Protein AF-A0AAD7KJ98-F1 (afdb_monomer)

Solvent-accessible surface area (backbone atoms only — not comparable to full-atom values): 6589 Å² total; per-residue (Å²): 138,85,91,82,78,89,83,85,76,83,77,84,74,88,71,90,66,75,72,78,68,73,70,73,46,71,63,59,50,48,51,52,52,52,40,59,74,72,46,70,49,71,85,43,55,81,83,46,42,60,56,52,51,54,51,45,53,49,47,40,62,71,76,40,48,64,47,53,50,46,39,69,74,65,72,46,92,42,74,68,47,49,51,56,50,53,53,50,50,53,56,44,50,53,51,51,60,54,51,59,65,56,78,77,109

Mean predicted aligned error: 11.94 Å

pLDDT: mean 73.17, std 17.84, range [34.28, 89.88]

Foldseek 3Di:
DDDDDDDDDPDDDPPVPPPDPPPCPPLLVCLVCVCVVVCVCVPDDPVCSVVLSVVLVVQCVPPPVVLVVCCVVVVDCDVVNVVVSVVSSVVSVVVSVVVVVVVVD

Sequence (105 aa):
YSKSIGKRSTIGASCSNQSQAAPLTVEEQIITIYTGTNGYLDSLEIGQVRKFLVELRTYLKTNKPQFQEIISSTKTFTGEAEALLKEAIQEQMERFLLQEHVEKN

Secondary structure (DSSP, 8-state):
----------------------PPPHHHHHHHHHHHHTTTTTTS-HHHHHHHHHHHHHHHHHH-HHHHHHHHHH-S--HHHHHHHHHHHHHHHHHHHHHHHHTT-

Organism: Quillaja saponaria (NCBI:txid32244)

InterPro domains:
  IPR000793 ATP synthase, alpha subunit, C-terminal [PF00306] (17-91)
  IPR005294 ATP synthase, F1 complex, alpha subunit [PTHR48082] (16-96)
  IPR038376 ATP synthase, alpha subunit, C-terminal domain superfamily [G3DSA:1.20.150.20] (3-97)

Structure (mmCIF, N/CA/C/O backbone):
data_AF-A0AAD7KJ98-F1
#
_entry.id   AF-A0AAD7KJ98-F1
#
loop_
_atom_site.group_PDB
_atom_site.id
_atom_site.type_symbol
_atom_site.label_atom_id
_atom_site.label_alt_id
_atom_site.label_comp_id
_atom_site.label_asym_id
_atom_site.label_entity_id
_atom_site.label_seq_id
_atom_site.pdbx_PDB_ins_code
_atom_site.Cartn_x
_atom_site.Cartn_y
_atom_site.Cartn_z
_atom_site.occupancy
_atom_site.B_iso_or_equiv
_atom_site.auth_seq_id
_atom_site.auth_comp_id
_atom_site.auth_asym_id
_atom_site.auth_atom_id
_atom_site.pdbx_PDB_model_num
ATOM 1 N N . TYR A 1 1 ? 36.285 -34.326 49.450 1.00 37.66 1 TYR A N 1
ATOM 2 C CA . TYR A 1 1 ? 36.133 -34.241 47.984 1.00 37.66 1 TYR A CA 1
ATOM 3 C C . TYR A 1 1 ? 34.835 -33.498 47.676 1.00 37.66 1 TYR A C 1
ATOM 5 O O . TYR A 1 1 ? 33.762 -34.084 47.758 1.00 37.66 1 TYR A O 1
ATOM 13 N N . SER A 1 2 ? 34.930 -32.183 47.445 1.00 35.06 2 SER A N 1
ATOM 14 C CA . SER A 1 2 ? 33.801 -31.290 47.131 1.00 35.06 2 SER A CA 1
ATOM 15 C C . SER A 1 2 ? 33.304 -31.501 45.704 1.00 35.06 2 SER A C 1
ATOM 17 O O . SER A 1 2 ? 34.106 -31.553 44.775 1.00 35.06 2 SER A O 1
ATOM 19 N N . LYS A 1 3 ? 31.981 -31.568 45.528 1.00 45.47 3 LYS A N 1
ATOM 20 C CA . LYS A 1 3 ? 31.313 -31.521 44.223 1.00 45.47 3 LYS A CA 1
ATOM 21 C C . LYS A 1 3 ? 31.126 -30.061 43.795 1.00 45.47 3 LYS A C 1
ATOM 23 O O . LYS A 1 3 ? 30.428 -29.303 44.455 1.00 45.47 3 LYS A O 1
ATOM 28 N N . SER A 1 4 ? 31.749 -29.707 42.682 1.00 44.22 4 SER A N 1
ATOM 29 C CA . SER A 1 4 ? 31.559 -28.513 41.848 1.00 44.22 4 SER A CA 1
ATOM 30 C C . SER A 1 4 ? 31.981 -29.011 40.454 1.00 44.22 4 SER A C 1
ATOM 32 O O . SER A 1 4 ? 32.932 -29.783 40.379 1.00 44.22 4 SER A O 1
ATOM 34 N N . ILE A 1 5 ? 31.366 -28.766 39.299 1.00 47.97 5 ILE A N 1
ATOM 35 C CA . ILE A 1 5 ? 30.737 -27.591 38.680 1.00 47.97 5 ILE A CA 1
ATOM 36 C C . ILE A 1 5 ? 30.091 -28.185 37.398 1.00 47.97 5 ILE A C 1
ATOM 38 O O . ILE A 1 5 ? 30.687 -29.063 36.785 1.00 47.97 5 ILE A O 1
ATOM 42 N N . GLY A 1 6 ? 28.853 -27.880 37.005 1.00 46.41 6 GLY A N 1
ATOM 43 C CA . GLY A 1 6 ? 28.558 -26.743 36.127 1.00 46.41 6 GLY A CA 1
ATOM 44 C C . GLY A 1 6 ? 28.506 -27.145 34.637 1.00 46.41 6 GLY A C 1
ATOM 45 O O . GLY A 1 6 ? 29.304 -27.957 34.190 1.00 46.41 6 GLY A O 1
ATOM 46 N N . LYS A 1 7 ? 27.612 -26.497 33.870 1.00 50.00 7 LYS A N 1
ATOM 47 C CA . LYS A 1 7 ? 27.411 -26.561 32.396 1.00 50.00 7 LYS A CA 1
ATOM 48 C C . LYS A 1 7 ? 26.302 -27.495 31.889 1.00 50.00 7 LYS A C 1
ATOM 50 O O .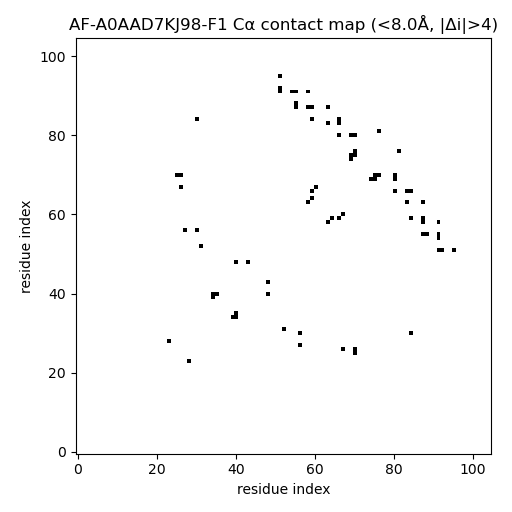 LYS A 1 7 ? 26.495 -28.343 31.024 1.00 50.00 7 LYS A O 1
ATOM 55 N N . ARG A 1 8 ? 25.079 -27.239 32.362 1.00 45.38 8 ARG A N 1
ATOM 56 C CA . ARG A 1 8 ? 23.858 -27.596 31.630 1.00 45.38 8 ARG A CA 1
ATOM 57 C C . ARG A 1 8 ? 23.775 -26.699 30.389 1.00 45.38 8 ARG A C 1
ATOM 59 O O . ARG A 1 8 ? 23.433 -25.533 30.497 1.00 45.38 8 ARG A O 1
ATOM 66 N N . SER A 1 9 ? 24.175 -27.260 29.252 1.00 43.03 9 SER A N 1
ATOM 67 C CA . SER A 1 9 ? 23.590 -27.027 27.928 1.00 43.03 9 SER A CA 1
ATOM 68 C C . SER A 1 9 ? 23.167 -25.579 27.616 1.00 43.03 9 SER A C 1
ATOM 70 O O . SER A 1 9 ? 21.988 -25.242 27.600 1.00 43.03 9 SER A O 1
ATOM 72 N N . THR A 1 10 ? 24.139 -24.721 27.305 1.00 46.31 10 THR A N 1
ATOM 73 C CA . THR A 1 10 ? 23.926 -23.565 26.422 1.00 46.31 10 THR A CA 1
ATOM 74 C C . THR A 1 10 ? 23.896 -24.067 24.978 1.00 46.31 10 THR A C 1
ATOM 76 O O . THR A 1 10 ? 24.863 -23.931 24.235 1.00 46.31 10 THR A O 1
ATOM 79 N N . ILE A 1 11 ? 22.789 -24.706 24.607 1.00 50.19 11 ILE A N 1
ATOM 80 C CA . ILE A 1 11 ? 22.271 -24.679 23.235 1.00 50.19 11 ILE A CA 1
ATOM 81 C C . ILE A 1 11 ? 21.905 -23.207 22.983 1.00 50.19 11 ILE A C 1
ATOM 83 O O . ILE A 1 11 ? 21.057 -22.645 23.659 1.00 50.19 11 ILE A O 1
ATOM 87 N N . GLY A 1 12 ? 22.666 -22.452 22.199 1.00 45.53 12 GLY A N 1
ATOM 88 C CA . GLY A 1 12 ? 22.816 -22.719 20.778 1.00 45.53 12 GLY A CA 1
ATOM 89 C C . GLY A 1 12 ? 21.643 -22.077 20.043 1.00 45.53 12 GLY A C 1
ATOM 90 O O . GLY A 1 12 ? 20.841 -22.777 19.445 1.00 45.53 12 GLY A O 1
ATOM 91 N N . ALA A 1 13 ? 21.514 -20.755 20.135 1.00 47.19 13 ALA A N 1
ATOM 92 C CA . ALA A 1 13 ? 20.686 -19.977 19.222 1.00 47.19 13 ALA A CA 1
ATOM 93 C C . ALA A 1 13 ? 21.310 -18.592 19.077 1.00 47.19 13 ALA A C 1
ATOM 95 O O . ALA A 1 13 ? 20.937 -17.610 19.714 1.00 47.19 13 ALA A O 1
ATOM 96 N N . SER A 1 14 ? 22.326 -18.573 18.229 1.00 37.09 14 SER A N 1
ATOM 97 C CA . SER A 1 14 ? 23.076 -17.453 17.677 1.00 37.09 14 SER A CA 1
ATOM 98 C C . SER A 1 14 ? 22.195 -16.523 16.825 1.00 37.09 14 SER A C 1
ATOM 100 O O . SER A 1 14 ? 22.591 -16.110 15.742 1.00 37.09 14 SER A O 1
ATOM 102 N N . CYS A 1 15 ? 20.992 -16.188 17.293 1.00 34.28 15 CYS A N 1
ATOM 103 C CA . CYS A 1 15 ? 20.039 -15.324 16.598 1.00 34.28 15 CYS A CA 1
ATOM 104 C C . CYS A 1 15 ? 20.003 -13.907 17.193 1.00 34.28 15 CYS A C 1
ATOM 106 O O . CYS A 1 15 ? 19.014 -13.207 17.055 1.00 34.28 15 CYS A O 1
ATOM 108 N N . SER A 1 16 ? 21.101 -13.448 17.799 1.00 38.28 16 SER A N 1
ATOM 109 C CA . SER A 1 16 ? 21.391 -12.008 17.959 1.00 38.28 16 SER A CA 1
ATOM 110 C C . SER A 1 16 ? 22.284 -11.501 16.825 1.00 38.28 16 SER A C 1
ATOM 112 O O . SER A 1 16 ? 23.120 -10.624 17.005 1.00 38.28 16 SER A O 1
ATOM 114 N N . ASN A 1 17 ? 22.118 -12.092 15.641 1.00 38.12 17 ASN A N 1
ATOM 115 C CA . ASN A 1 17 ? 22.570 -11.533 14.375 1.00 38.12 17 ASN A CA 1
ATOM 116 C C . ASN A 1 17 ? 21.365 -11.279 13.458 1.00 38.12 17 ASN A C 1
ATOM 118 O O . ASN A 1 17 ? 21.442 -11.445 12.245 1.00 38.12 17 ASN A O 1
ATOM 122 N N . GLN A 1 18 ? 20.239 -10.834 14.030 1.00 38.25 18 GLN A N 1
ATOM 123 C CA . GLN A 1 18 ? 19.307 -10.007 13.265 1.00 38.25 18 GLN A CA 1
ATOM 124 C C . GLN A 1 18 ? 19.968 -8.641 13.039 1.00 38.25 18 GLN A C 1
ATOM 126 O O . GLN A 1 18 ? 19.583 -7.619 13.597 1.00 38.25 18 GLN A O 1
ATOM 131 N N . SER A 1 19 ? 21.036 -8.654 12.247 1.00 42.19 19 SER A N 1
ATOM 132 C CA . SER A 1 19 ? 21.582 -7.484 11.591 1.00 42.19 19 SER A CA 1
ATOM 133 C C . SER A 1 19 ? 20.463 -6.904 10.734 1.00 42.19 19 SER A C 1
ATOM 135 O O . SER A 1 19 ? 20.149 -7.450 9.686 1.00 42.19 19 SER A O 1
ATOM 137 N N . GLN A 1 20 ? 19.817 -5.848 11.225 1.00 42.22 20 GLN A N 1
ATOM 138 C CA . GLN A 1 20 ? 19.126 -4.838 10.420 1.00 42.22 20 GLN A CA 1
ATOM 139 C C . GLN A 1 20 ? 18.201 -5.356 9.301 1.00 42.22 20 GLN A C 1
ATOM 141 O O . GLN A 1 20 ? 18.084 -4.727 8.252 1.00 42.22 20 GLN A O 1
ATOM 146 N N . ALA A 1 21 ? 17.462 -6.444 9.515 1.00 42.03 21 ALA A N 1
ATOM 147 C CA . ALA A 1 21 ? 16.184 -6.552 8.835 1.00 42.03 21 ALA A CA 1
ATOM 148 C C . ALA A 1 21 ? 15.323 -5.499 9.522 1.00 42.03 21 ALA A C 1
ATOM 150 O O . ALA A 1 21 ? 14.767 -5.786 10.575 1.00 42.03 21 ALA A O 1
ATOM 151 N N . ALA A 1 22 ? 15.296 -4.262 9.012 1.00 48.06 22 ALA A N 1
ATOM 152 C CA . ALA A 1 22 ? 14.191 -3.371 9.323 1.00 48.06 22 ALA A CA 1
ATOM 153 C C . ALA A 1 22 ? 12.951 -4.213 9.011 1.00 48.06 22 ALA A C 1
ATOM 155 O O . ALA A 1 22 ? 12.767 -4.567 7.840 1.00 48.06 22 ALA A O 1
ATOM 156 N N . PRO A 1 23 ? 12.225 -4.706 10.031 1.00 54.28 23 PRO A N 1
ATOM 157 C CA . PRO A 1 23 ? 11.154 -5.638 9.776 1.00 54.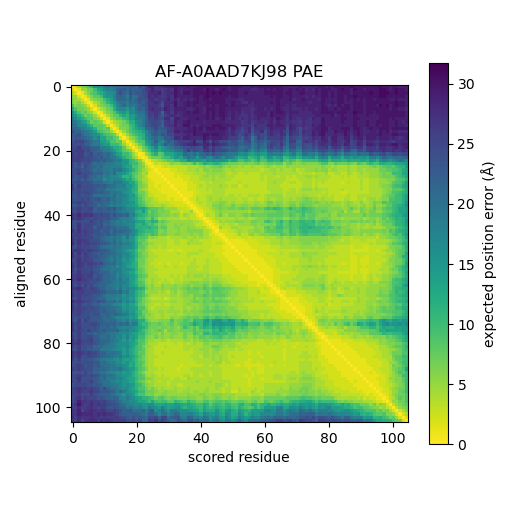28 23 PRO A CA 1
ATOM 158 C C . PRO A 1 23 ? 10.205 -4.873 8.875 1.00 54.28 23 PRO A C 1
ATOM 160 O O . PRO A 1 23 ? 9.778 -3.776 9.240 1.00 54.28 23 PRO A O 1
ATOM 163 N N . LEU A 1 24 ? 9.970 -5.398 7.668 1.00 58.62 24 LEU A N 1
ATOM 164 C CA . LEU A 1 24 ? 8.940 -4.854 6.800 1.00 58.62 24 LEU A CA 1
ATOM 165 C C . LEU A 1 24 ? 7.711 -4.705 7.678 1.00 58.62 24 LEU A C 1
ATOM 167 O O . LEU A 1 24 ? 7.266 -5.699 8.265 1.00 58.62 24 LEU A O 1
ATOM 171 N N . THR A 1 25 ? 7.256 -3.467 7.848 1.00 73.69 25 THR A N 1
ATOM 172 C CA . THR A 1 25 ? 6.147 -3.206 8.749 1.00 73.69 25 THR A CA 1
ATOM 173 C C . THR A 1 25 ? 4.937 -3.985 8.252 1.00 73.69 25 THR A C 1
ATOM 175 O O . THR A 1 25 ? 4.838 -4.335 7.071 1.00 73.69 25 THR A O 1
ATOM 178 N N . VAL A 1 26 ? 4.028 -4.321 9.166 1.00 76.69 26 VAL A N 1
ATOM 179 C CA . VAL A 1 26 ? 2.848 -5.123 8.822 1.00 76.69 26 VAL A CA 1
ATOM 180 C C . VAL A 1 26 ? 2.080 -4.455 7.677 1.00 76.69 26 VAL A C 1
ATOM 182 O O . VAL A 1 26 ? 1.646 -5.144 6.757 1.00 76.69 26 VAL A O 1
ATOM 185 N N . GLU A 1 27 ? 2.029 -3.118 7.651 1.00 79.38 27 GLU A N 1
ATOM 186 C CA . GLU A 1 27 ? 1.461 -2.379 6.527 1.00 79.38 27 GLU A CA 1
ATOM 187 C C . GLU A 1 27 ? 2.167 -2.653 5.184 1.00 79.38 27 GLU A C 1
ATOM 189 O O . GLU A 1 27 ? 1.498 -2.903 4.187 1.00 79.38 27 GLU A O 1
ATOM 194 N N . GLU A 1 28 ? 3.503 -2.688 5.135 1.00 81.88 28 GLU A N 1
ATOM 195 C CA . GLU A 1 28 ? 4.283 -2.915 3.912 1.00 81.88 28 GLU A CA 1
ATOM 196 C C . GLU A 1 28 ? 4.097 -4.332 3.368 1.00 81.88 28 GLU A C 1
ATOM 198 O O . GLU A 1 28 ? 4.083 -4.535 2.150 1.00 81.88 28 GLU A O 1
ATOM 203 N N . GLN A 1 29 ? 3.923 -5.307 4.262 1.00 82.56 29 GLN A N 1
ATOM 204 C CA . GLN A 1 29 ? 3.591 -6.677 3.884 1.00 82.56 29 GLN A CA 1
ATOM 205 C C . GLN A 1 29 ? 2.176 -6.765 3.309 1.00 82.56 29 GLN A C 1
ATOM 207 O O . GLN A 1 29 ? 1.993 -7.354 2.244 1.00 82.56 29 GLN A O 1
ATOM 212 N N . ILE A 1 30 ? 1.195 -6.133 3.963 1.00 83.75 30 ILE A N 1
ATOM 213 C CA . ILE A 1 30 ? -0.193 -6.076 3.486 1.00 83.75 30 ILE A CA 1
ATOM 214 C C . ILE A 1 30 ? -0.254 -5.434 2.100 1.00 83.75 30 ILE A C 1
ATOM 216 O O . ILE A 1 30 ? -0.890 -5.991 1.212 1.00 83.75 30 ILE A O 1
ATOM 220 N N . ILE A 1 31 ? 0.451 -4.320 1.882 1.00 84.88 31 ILE A N 1
ATOM 221 C CA . ILE A 1 31 ? 0.509 -3.641 0.580 1.00 84.88 31 ILE A CA 1
ATOM 222 C C . ILE A 1 31 ? 0.996 -4.605 -0.505 1.00 84.88 31 ILE A C 1
ATOM 224 O O . ILE A 1 31 ? 0.368 -4.720 -1.556 1.00 84.88 31 ILE A O 1
ATOM 228 N N . THR A 1 32 ? 2.091 -5.330 -0.260 1.00 83.38 32 THR A N 1
ATOM 229 C CA . THR A 1 32 ? 2.648 -6.282 -1.233 1.00 83.38 32 THR A CA 1
ATOM 230 C C . THR A 1 32 ? 1.711 -7.459 -1.499 1.00 83.38 32 THR A C 1
ATOM 232 O O . THR A 1 32 ? 1.526 -7.836 -2.654 1.00 83.38 32 THR A O 1
ATOM 235 N N . ILE A 1 33 ? 1.082 -8.016 -0.463 1.00 85.31 33 ILE A N 1
ATOM 236 C CA . ILE A 1 33 ? 0.127 -9.119 -0.623 1.00 85.31 33 ILE A CA 1
ATOM 237 C C . ILE A 1 33 ? -1.109 -8.636 -1.385 1.00 85.31 33 ILE A C 1
ATOM 239 O O . ILE A 1 33 ? -1.527 -9.283 -2.339 1.00 85.31 33 ILE A O 1
ATOM 243 N N . TYR A 1 34 ? -1.671 -7.486 -1.016 1.00 86.75 34 TYR A N 1
ATOM 244 C CA . TYR A 1 34 ? -2.877 -6.937 -1.631 1.00 86.75 34 TYR A CA 1
ATOM 245 C C . TYR A 1 34 ? -2.656 -6.555 -3.099 1.00 86.75 34 TYR A C 1
ATOM 247 O O . TYR A 1 34 ? -3.462 -6.917 -3.955 1.00 86.75 34 TYR A O 1
ATOM 255 N N . THR A 1 35 ? -1.548 -5.877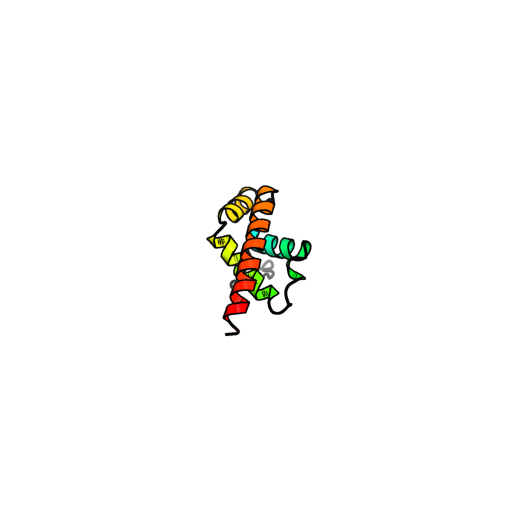 -3.412 1.00 85.06 35 THR A N 1
ATOM 256 C CA . THR A 1 35 ? -1.198 -5.507 -4.796 1.00 85.06 35 THR A CA 1
ATOM 257 C C . THR A 1 35 ? -0.936 -6.727 -5.674 1.00 85.06 35 THR A C 1
ATOM 259 O O . THR A 1 35 ? -1.390 -6.755 -6.817 1.00 85.06 35 THR A O 1
ATOM 262 N N . GLY A 1 36 ? -0.275 -7.756 -5.133 1.00 82.81 36 GLY A N 1
ATOM 263 C CA . GLY A 1 36 ? -0.058 -9.024 -5.829 1.00 82.81 36 GLY A CA 1
ATOM 264 C C . GLY A 1 36 ? -1.339 -9.839 -6.020 1.00 82.81 36 GLY A C 1
ATOM 265 O O . GLY A 1 36 ? -1.570 -10.367 -7.101 1.00 82.81 36 GLY A O 1
ATOM 266 N N . THR A 1 37 ? -2.203 -9.903 -5.005 1.00 83.88 37 THR A N 1
ATOM 267 C CA . THR A 1 37 ? -3.437 -10.713 -5.045 1.00 83.88 37 THR A CA 1
ATOM 268 C C . THR A 1 37 ? -4.487 -10.115 -5.982 1.00 83.88 37 THR A C 1
ATOM 270 O O . THR A 1 37 ? -5.194 -10.854 -6.656 1.00 83.88 37 THR A O 1
ATOM 273 N N . ASN A 1 38 ? -4.579 -8.784 -6.061 1.00 82.94 38 ASN A N 1
ATOM 274 C CA . ASN A 1 38 ? -5.518 -8.099 -6.954 1.00 82.94 38 ASN A CA 1
ATOM 275 C C . ASN A 1 38 ? -5.004 -7.944 -8.397 1.00 82.94 38 ASN A C 1
ATOM 277 O O . ASN A 1 38 ? -5.716 -7.397 -9.234 1.00 82.94 38 ASN A O 1
ATOM 281 N N . GLY A 1 39 ? -3.773 -8.370 -8.698 1.00 79.88 39 GLY A N 1
ATOM 282 C CA . GLY A 1 39 ? -3.223 -8.292 -10.053 1.00 79.88 39 GLY A CA 1
ATOM 283 C C . GLY A 1 39 ? -2.884 -6.878 -10.539 1.00 79.88 39 GLY A C 1
ATOM 284 O O . GLY A 1 39 ? -2.612 -6.701 -11.719 1.00 79.88 39 GLY A O 1
ATOM 285 N N . TYR A 1 40 ? -2.829 -5.866 -9.662 1.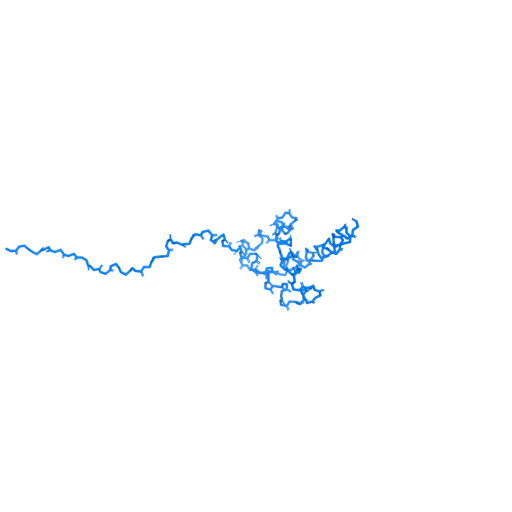00 77.88 40 TYR A N 1
ATOM 286 C CA . TYR A 1 40 ? -2.410 -4.506 -10.054 1.00 77.88 40 TYR A CA 1
ATOM 287 C C . TYR A 1 40 ? -0.976 -4.467 -10.606 1.00 77.88 40 TYR A C 1
ATOM 289 O O . TYR A 1 40 ? -0.619 -3.569 -11.361 1.00 77.88 40 TYR A O 1
ATOM 297 N N . LEU A 1 41 ? -0.157 -5.447 -10.220 1.00 77.44 41 LEU A N 1
ATOM 298 C CA . LEU A 1 41 ? 1.225 -5.594 -10.668 1.00 77.44 41 LEU A CA 1
ATOM 299 C C . LEU A 1 41 ? 1.347 -6.295 -12.031 1.00 77.44 41 LEU A C 1
ATOM 301 O O . LEU A 1 41 ? 2.434 -6.278 -12.592 1.00 77.44 41 LEU A O 1
ATOM 305 N N . ASP A 1 42 ? 0.273 -6.897 -12.553 1.00 78.69 42 ASP A N 1
ATOM 306 C CA . ASP A 1 42 ? 0.289 -7.624 -13.835 1.00 78.69 42 ASP A CA 1
ATOM 307 C C . ASP A 1 42 ? 0.403 -6.669 -15.035 1.00 78.69 42 ASP A C 1
ATOM 309 O O . ASP A 1 42 ? 1.038 -6.984 -16.037 1.00 78.69 42 ASP A O 1
ATOM 313 N N . SER A 1 43 ? -0.124 -5.448 -14.894 1.00 76.81 43 SER A N 1
ATOM 314 C CA . SER A 1 43 ? 0.017 -4.380 -15.893 1.00 76.81 43 SER A CA 1
ATOM 315 C C . SER A 1 43 ? 1.420 -3.759 -15.949 1.00 76.81 43 SER A C 1
ATOM 317 O O . SER A 1 43 ? 1.687 -2.966 -16.849 1.00 76.81 43 SER A O 1
ATOM 319 N N . LEU A 1 44 ? 2.301 -4.060 -14.988 1.00 77.94 44 LEU A N 1
ATOM 320 C CA . LEU A 1 44 ? 3.644 -3.483 -14.888 1.00 77.94 44 LEU A CA 1
ATOM 321 C C . LEU A 1 44 ? 4.708 -4.521 -15.257 1.00 77.94 44 LEU A C 1
ATOM 323 O O . LEU A 1 44 ? 4.625 -5.689 -14.883 1.00 77.94 44 LEU A O 1
ATOM 327 N N .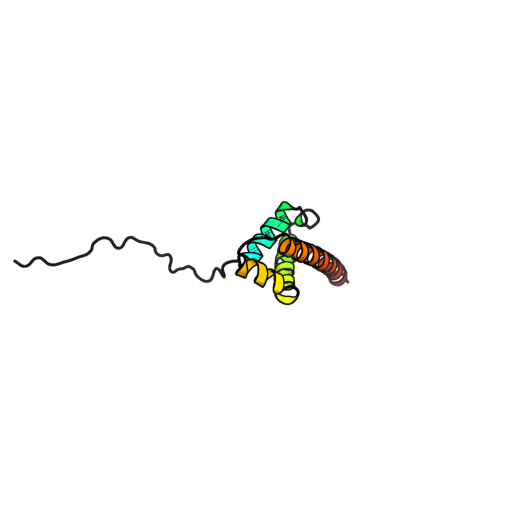 GLU A 1 45 ? 5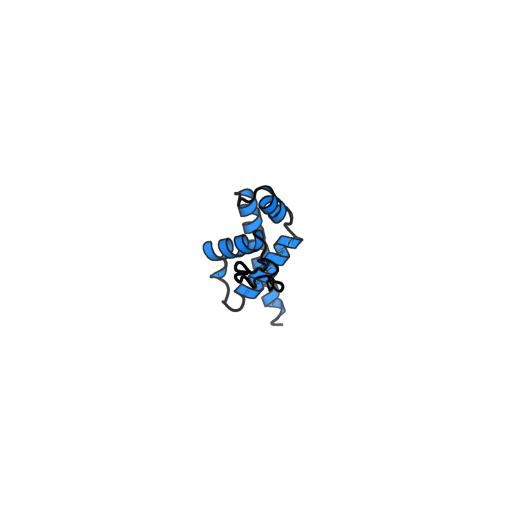.776 -4.090 -15.930 1.00 81.06 45 GLU A N 1
ATOM 328 C CA . GLU A 1 45 ? 6.909 -4.977 -16.199 1.00 81.06 45 GLU A CA 1
ATOM 329 C C . GLU A 1 45 ? 7.615 -5.392 -14.897 1.00 81.06 45 GLU A C 1
ATOM 331 O O . GLU A 1 45 ? 7.755 -4.604 -13.960 1.00 81.06 45 GLU A O 1
ATOM 336 N N . ILE A 1 46 ? 8.158 -6.614 -14.848 1.00 77.94 46 ILE A N 1
ATOM 337 C CA . ILE A 1 46 ? 8.833 -7.177 -13.659 1.00 77.94 46 ILE A CA 1
ATOM 338 C C . ILE A 1 46 ? 9.935 -6.242 -13.120 1.00 77.94 46 ILE A C 1
ATOM 340 O O . ILE A 1 46 ? 10.132 -6.131 -11.906 1.00 77.94 46 ILE A O 1
ATOM 344 N N . GLY A 1 47 ? 10.645 -5.542 -14.014 1.00 80.06 47 GLY A N 1
ATOM 345 C CA . GLY A 1 47 ? 11.671 -4.563 -13.645 1.00 80.06 47 GLY A CA 1
ATOM 346 C C . GLY A 1 47 ? 11.116 -3.311 -12.955 1.00 80.06 47 GLY A C 1
ATOM 347 O O . GLY A 1 47 ? 11.802 -2.704 -12.132 1.00 80.06 47 GLY A O 1
ATOM 348 N N . GLN A 1 48 ? 9.866 -2.956 -13.241 1.00 83.69 48 GLN A N 1
ATOM 349 C CA . GLN A 1 48 ? 9.176 -1.795 -12.690 1.00 83.69 48 GLN A CA 1
ATOM 350 C C . GLN A 1 48 ? 8.387 -2.109 -11.425 1.00 83.69 48 GLN A C 1
ATOM 352 O O . GLN A 1 48 ? 8.329 -1.262 -10.538 1.00 83.69 48 GLN A O 1
ATOM 357 N N . VAL A 1 49 ? 7.878 -3.336 -11.274 1.00 85.12 49 VAL A N 1
ATOM 358 C CA . VAL A 1 49 ? 7.140 -3.780 -10.077 1.00 85.12 49 VAL A CA 1
ATOM 359 C C . VAL A 1 49 ? 7.899 -3.458 -8.788 1.00 85.12 49 VAL A C 1
ATOM 361 O O . VAL A 1 49 ? 7.324 -2.940 -7.832 1.00 85.12 49 VAL A O 1
ATOM 364 N N . ARG A 1 50 ? 9.215 -3.712 -8.750 1.00 83.56 50 ARG A N 1
ATOM 365 C CA . ARG A 1 50 ? 10.033 -3.397 -7.566 1.00 83.56 50 ARG A CA 1
ATOM 366 C C . ARG A 1 50 ? 10.097 -1.898 -7.281 1.00 83.56 50 ARG A C 1
ATOM 368 O O . ARG A 1 50 ? 9.972 -1.518 -6.121 1.00 83.56 50 ARG A O 1
ATOM 375 N N . LYS A 1 51 ? 10.290 -1.066 -8.311 1.00 86.50 51 LYS A N 1
ATOM 376 C CA . LYS A 1 51 ? 10.332 0.399 -8.167 1.00 86.50 51 LYS A CA 1
ATOM 377 C C . LYS A 1 51 ? 8.980 0.923 -7.684 1.00 86.50 51 LYS A C 1
ATOM 379 O O . LYS A 1 51 ? 8.926 1.584 -6.652 1.00 86.50 51 LYS A O 1
ATOM 384 N N . PHE A 1 52 ? 7.903 0.505 -8.345 1.00 87.38 52 PHE A N 1
ATOM 385 C CA . PHE A 1 52 ? 6.537 0.866 -7.989 1.00 87.38 52 PHE A CA 1
ATOM 386 C C . PHE A 1 52 ? 6.203 0.516 -6.536 1.00 87.38 52 PHE A C 1
ATOM 388 O O . PHE A 1 52 ? 5.681 1.354 -5.812 1.00 87.38 52 PHE A O 1
ATOM 395 N N . LEU A 1 53 ? 6.550 -0.690 -6.067 1.00 84.88 53 LEU A N 1
ATOM 396 C CA . LEU A 1 53 ? 6.302 -1.086 -4.676 1.00 84.88 53 LEU A CA 1
ATOM 397 C C . LEU A 1 53 ? 7.053 -0.204 -3.670 1.00 84.88 53 LEU A C 1
ATOM 399 O O . LEU A 1 53 ? 6.486 0.152 -2.639 1.00 84.88 53 LEU A O 1
ATOM 403 N N . VAL A 1 54 ? 8.312 0.149 -3.946 1.00 86.56 54 VAL A N 1
ATOM 404 C CA . VAL A 1 54 ? 9.109 1.028 -3.074 1.00 86.56 54 VAL A CA 1
ATOM 405 C C . VAL A 1 54 ? 8.510 2.433 -3.021 1.00 86.56 54 VAL A C 1
ATOM 407 O O . VAL A 1 54 ? 8.362 3.005 -1.936 1.00 86.56 54 VAL A O 1
ATOM 410 N N . GLU A 1 55 ? 8.116 2.977 -4.170 1.00 88.00 55 GLU A N 1
ATOM 411 C CA . GLU A 1 55 ? 7.493 4.296 -4.227 1.00 88.00 55 GLU A CA 1
ATOM 412 C C . GLU A 1 55 ? 6.102 4.300 -3.594 1.00 88.00 55 GLU A C 1
ATOM 414 O O . GLU A 1 55 ? 5.818 5.180 -2.792 1.00 88.00 55 GLU A O 1
ATOM 419 N N . LEU A 1 56 ? 5.275 3.278 -3.831 1.00 88.25 56 LEU A N 1
ATOM 420 C CA . LEU A 1 56 ? 3.953 3.131 -3.215 1.00 88.25 56 LEU A CA 1
ATOM 421 C C . LEU A 1 56 ? 4.034 3.095 -1.686 1.00 88.25 56 LEU A C 1
ATOM 423 O O . LEU A 1 56 ? 3.249 3.747 -1.000 1.00 88.25 56 LEU A O 1
ATOM 427 N N . ARG A 1 57 ? 5.002 2.357 -1.134 1.00 85.88 57 ARG A N 1
ATOM 428 C CA . ARG A 1 57 ? 5.235 2.303 0.317 1.00 85.88 57 ARG A CA 1
ATOM 429 C C . ARG A 1 57 ? 5.634 3.666 0.876 1.00 85.88 57 ARG A C 1
ATOM 431 O O . ARG A 1 57 ? 5.174 4.046 1.951 1.00 85.88 57 ARG A O 1
ATOM 438 N N . THR A 1 58 ? 6.459 4.405 0.139 1.00 86.56 58 THR A N 1
ATOM 439 C CA . THR A 1 58 ? 6.868 5.768 0.504 1.00 86.56 58 THR A CA 1
ATOM 440 C C . THR A 1 58 ? 5.682 6.731 0.419 1.00 86.56 58 THR A C 1
ATOM 442 O O . THR A 1 58 ? 5.428 7.483 1.356 1.00 86.56 58 THR A O 1
ATOM 445 N N . TYR A 1 59 ? 4.895 6.640 -0.653 1.00 87.94 59 TYR A N 1
ATOM 446 C CA . TYR A 1 59 ? 3.692 7.432 -0.872 1.00 87.94 59 TYR A CA 1
ATOM 447 C C . TYR A 1 59 ? 2.669 7.227 0.242 1.00 87.94 59 TYR A C 1
ATOM 449 O O . TYR A 1 59 ? 2.165 8.208 0.779 1.00 87.94 59 TYR A O 1
ATOM 457 N N . LEU A 1 60 ? 2.405 5.980 0.638 1.00 85.12 60 LEU A N 1
ATOM 458 C CA . LEU A 1 60 ? 1.492 5.662 1.737 1.00 85.12 60 LEU A CA 1
ATOM 459 C C . LEU A 1 60 ? 1.993 6.202 3.078 1.00 85.12 60 LEU A C 1
ATOM 461 O O . LEU A 1 60 ? 1.211 6.812 3.803 1.00 85.12 60 LEU A O 1
ATOM 465 N N . LYS A 1 61 ? 3.293 6.056 3.373 1.00 83.31 61 LYS A N 1
ATOM 466 C CA . LYS A 1 61 ? 3.919 6.635 4.575 1.00 83.31 61 LYS A CA 1
ATOM 467 C C . LYS A 1 61 ? 3.756 8.155 4.651 1.00 83.31 61 LYS A C 1
ATOM 469 O O . LYS A 1 61 ? 3.562 8.688 5.737 1.00 83.31 61 LYS A O 1
ATOM 474 N N . THR A 1 62 ? 3.836 8.858 3.522 1.00 86.19 62 THR A N 1
ATOM 475 C CA . THR A 1 62 ? 3.778 10.329 3.493 1.00 86.19 62 THR A CA 1
ATOM 476 C C . THR A 1 62 ? 2.358 10.884 3.354 1.00 86.19 62 THR A C 1
ATOM 478 O O . THR A 1 62 ? 2.014 11.842 4.038 1.00 86.19 62 THR A O 1
ATOM 481 N N . ASN A 1 63 ? 1.530 10.311 2.479 1.00 84.81 63 ASN A N 1
ATOM 482 C CA . ASN A 1 63 ? 0.232 10.877 2.089 1.00 84.81 63 ASN A CA 1
ATOM 483 C C . ASN A 1 63 ? -0.945 10.261 2.845 1.00 84.81 63 ASN A C 1
ATOM 485 O O . ASN A 1 63 ? -1.986 10.899 2.985 1.00 84.81 63 ASN A O 1
ATOM 489 N N . LYS A 1 64 ? -0.807 9.021 3.324 1.00 83.31 64 LYS A N 1
ATOM 490 C CA . LYS A 1 64 ? -1.882 8.291 4.007 1.00 83.31 64 LYS A CA 1
ATOM 491 C C . LYS A 1 64 ? -1.375 7.680 5.328 1.00 83.31 64 LYS A C 1
ATOM 493 O O . LYS A 1 64 ? -1.548 6.478 5.537 1.00 83.31 64 LYS A O 1
ATOM 498 N N . PRO A 1 65 ? -0.805 8.475 6.262 1.00 84.06 65 PRO A N 1
ATOM 499 C CA . PRO A 1 65 ? -0.362 7.961 7.566 1.00 84.06 65 PRO A CA 1
ATOM 500 C C . PRO A 1 65 ? -1.515 7.320 8.355 1.00 84.06 65 PRO A C 1
ATOM 502 O O . PRO A 1 65 ? -1.309 6.357 9.088 1.00 84.06 65 PRO A O 1
ATOM 505 N N . GLN A 1 66 ? -2.748 7.772 8.109 1.00 85.75 66 GLN A N 1
ATOM 506 C CA . GLN A 1 66 ? -3.969 7.214 8.686 1.00 85.75 66 GLN A CA 1
ATOM 507 C C . GLN A 1 66 ? -4.141 5.714 8.381 1.00 85.75 66 GLN A C 1
ATOM 509 O O . GLN A 1 66 ? -4.639 4.974 9.223 1.00 85.75 66 GLN A O 1
ATOM 514 N N . PHE A 1 67 ? -3.680 5.229 7.220 1.00 85.81 67 PHE A N 1
ATOM 515 C CA . PHE A 1 67 ? -3.662 3.793 6.925 1.00 85.81 67 PHE A CA 1
ATOM 516 C C . PHE A 1 67 ? -2.769 3.039 7.917 1.00 85.81 67 PHE A C 1
ATOM 518 O O . PHE A 1 67 ? -3.187 2.032 8.486 1.00 85.81 67 PHE A O 1
ATOM 525 N N . GLN A 1 68 ? -1.559 3.547 8.172 1.00 82.81 68 GLN A N 1
ATOM 526 C CA . GLN A 1 68 ? -0.644 2.942 9.142 1.00 82.81 68 GLN A CA 1
ATOM 527 C C . GLN A 1 68 ? -1.219 2.993 10.557 1.00 82.81 68 GLN A C 1
ATOM 529 O O . GLN A 1 68 ? -1.094 2.019 11.293 1.00 82.81 68 GLN A O 1
ATOM 534 N N . GLU A 1 69 ? -1.888 4.085 10.933 1.00 85.62 69 GLU A N 1
ATOM 535 C CA . GLU A 1 69 ? -2.561 4.187 12.231 1.00 85.62 69 GLU A CA 1
ATOM 536 C C . GLU A 1 69 ? -3.675 3.147 12.378 1.00 85.62 69 GLU A C 1
ATOM 538 O O . GLU A 1 69 ? -3.706 2.427 13.377 1.00 85.62 69 GLU A O 1
ATOM 543 N N . ILE A 1 70 ? -4.534 2.985 11.363 1.00 86.00 70 ILE A N 1
ATOM 544 C CA . ILE A 1 70 ? -5.603 1.978 11.372 1.00 86.00 70 ILE A CA 1
ATOM 545 C C . ILE A 1 70 ? -5.005 0.580 11.526 1.00 86.00 70 ILE A C 1
ATOM 547 O O . ILE A 1 70 ? -5.426 -0.160 12.417 1.00 86.00 70 ILE A O 1
ATOM 551 N N . ILE A 1 71 ? -4.007 0.219 10.714 1.00 84.31 71 ILE A N 1
ATOM 552 C CA . ILE A 1 71 ? -3.370 -1.104 10.771 1.00 84.31 71 ILE A CA 1
ATOM 553 C C . ILE A 1 71 ? -2.642 -1.316 12.103 1.00 84.31 71 ILE A C 1
ATOM 555 O O . ILE A 1 71 ? -2.733 -2.396 12.681 1.00 84.31 71 ILE A O 1
ATOM 559 N N . SER A 1 72 ? -1.962 -0.301 12.632 1.00 81.56 72 SER A N 1
ATOM 560 C CA . SER A 1 72 ? -1.237 -0.395 13.903 1.00 81.56 72 SER A CA 1
ATOM 561 C C . SER A 1 72 ? -2.186 -0.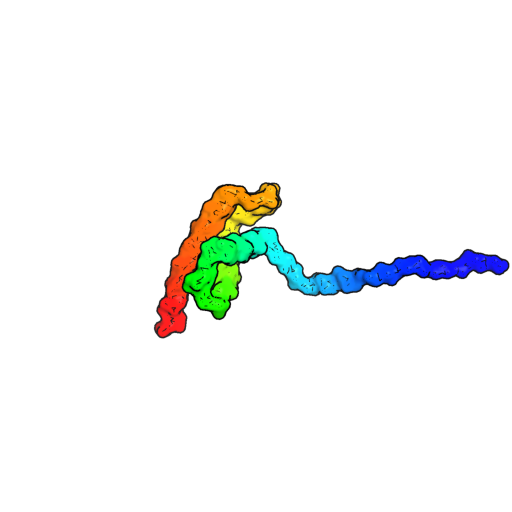549 15.100 1.00 81.56 72 SER A C 1
ATOM 563 O O . SER A 1 72 ? -1.952 -1.388 15.976 1.00 81.56 72 SER A O 1
ATOM 565 N N . SER A 1 73 ? -3.299 0.192 15.118 1.00 83.94 73 SER A N 1
ATOM 566 C CA . SER A 1 73 ? -4.296 0.133 16.193 1.00 83.94 73 SER A CA 1
ATOM 567 C C . SER A 1 73 ? -5.190 -1.101 16.115 1.00 83.94 73 SER A C 1
ATOM 569 O O . SER A 1 73 ? -5.344 -1.811 17.107 1.00 83.94 73 SER A O 1
ATOM 571 N N . THR A 1 74 ? -5.793 -1.371 14.955 1.00 80.06 74 THR A N 1
ATOM 572 C CA . THR A 1 74 ? -6.760 -2.473 14.802 1.00 80.06 74 THR A CA 1
ATOM 573 C C . THR A 1 74 ? -6.095 -3.818 14.533 1.00 80.06 74 THR A C 1
ATOM 575 O O . THR A 1 74 ? -6.730 -4.859 14.714 1.00 80.06 74 THR A O 1
ATOM 578 N N . LYS A 1 75 ? -4.830 -3.816 14.082 1.00 76.94 75 LYS A N 1
ATOM 579 C CA . LYS A 1 75 ? -4.088 -5.009 13.633 1.00 76.94 75 LYS A CA 1
ATOM 580 C C . LYS A 1 75 ? -4.850 -5.839 12.596 1.00 76.94 75 LYS A C 1
ATOM 582 O O . LYS A 1 75 ? -4.572 -7.021 12.423 1.00 76.94 75 LYS A O 1
ATOM 587 N N . THR A 1 76 ? -5.820 -5.219 11.929 1.00 76.25 76 THR A N 1
ATOM 588 C CA . THR A 1 76 ? -6.764 -5.855 11.019 1.00 76.25 76 THR A CA 1
ATOM 589 C C . THR A 1 76 ? -6.869 -5.005 9.769 1.00 76.25 76 THR A C 1
ATOM 591 O O . THR A 1 76 ? -6.937 -3.781 9.836 1.00 76.25 76 THR A O 1
ATOM 594 N N . PHE A 1 77 ? -6.908 -5.662 8.616 1.00 78.62 77 PHE A N 1
ATOM 595 C CA . PHE A 1 77 ? -7.192 -5.001 7.354 1.00 78.62 77 PHE A CA 1
ATOM 596 C C . PHE A 1 77 ? -8.706 -4.782 7.240 1.00 78.62 77 PHE A C 1
ATOM 598 O O . PHE A 1 77 ? -9.454 -5.697 6.899 1.00 78.62 77 PHE A O 1
ATOM 605 N N . THR A 1 78 ? -9.169 -3.598 7.642 1.00 85.81 78 THR A N 1
ATOM 606 C CA . THR A 1 78 ? -10.583 -3.204 7.567 1.00 85.81 78 THR A CA 1
ATOM 607 C C . THR A 1 78 ? -10.928 -2.674 6.173 1.00 85.81 78 THR A C 1
ATOM 609 O O . THR A 1 78 ? -10.045 -2.254 5.427 1.00 85.81 78 THR A O 1
ATOM 612 N N . GLY A 1 79 ? -12.219 -2.633 5.822 1.00 85.69 79 GLY A N 1
ATOM 613 C CA . GLY A 1 79 ? -12.660 -2.093 4.526 1.00 85.69 79 GLY A CA 1
ATOM 614 C C . GLY A 1 79 ? -12.286 -0.619 4.309 1.00 85.69 79 GLY A C 1
ATOM 615 O O . GLY A 1 79 ? -12.060 -0.195 3.182 1.00 85.69 79 GLY A O 1
ATOM 616 N N . GLU A 1 80 ? -12.149 0.156 5.386 1.00 86.81 80 GLU A N 1
ATOM 617 C CA . GLU A 1 80 ? -11.686 1.547 5.318 1.00 86.81 80 GLU A CA 1
ATOM 618 C C . GLU A 1 80 ? -10.195 1.624 4.945 1.00 86.81 80 GLU A C 1
ATOM 620 O O . GLU A 1 80 ? -9.805 2.394 4.068 1.00 86.81 80 GLU A O 1
ATOM 625 N N . ALA A 1 81 ? -9.366 0.755 5.538 1.00 86.50 81 ALA A N 1
ATOM 626 C CA . ALA A 1 81 ? -7.956 0.623 5.180 1.00 86.50 81 ALA A CA 1
ATOM 627 C C . ALA A 1 81 ? -7.780 0.122 3.734 1.00 86.50 81 ALA A C 1
ATOM 629 O O . ALA A 1 81 ? -6.889 0.586 3.024 1.00 86.50 81 ALA A O 1
ATOM 630 N N . GLU A 1 82 ? -8.652 -0.784 3.284 1.00 87.31 82 GLU A N 1
ATOM 631 C CA . GLU A 1 82 ? -8.687 -1.256 1.899 1.00 87.31 82 GLU A CA 1
ATOM 632 C C . GLU A 1 82 ? -9.005 -0.131 0.910 1.00 87.31 82 GLU A C 1
ATOM 634 O O . GLU A 1 82 ? -8.304 0.015 -0.093 1.00 87.31 82 GLU A O 1
ATOM 639 N N . ALA A 1 83 ? -10.019 0.689 1.202 1.00 89.88 83 ALA A N 1
ATOM 640 C CA . ALA A 1 83 ? -10.385 1.825 0.364 1.00 89.88 83 ALA A CA 1
ATOM 641 C C . ALA A 1 83 ? -9.219 2.817 0.230 1.00 89.88 83 ALA A C 1
ATOM 643 O O . ALA A 1 83 ? -8.830 3.151 -0.890 1.00 89.88 83 ALA A O 1
ATOM 644 N N . LEU A 1 84 ? -8.593 3.194 1.353 1.00 88.38 84 LEU A N 1
ATOM 645 C CA . LEU A 1 84 ? -7.426 4.084 1.367 1.00 88.38 84 LEU A CA 1
ATOM 646 C C . LEU A 1 84 ? -6.250 3.509 0.570 1.00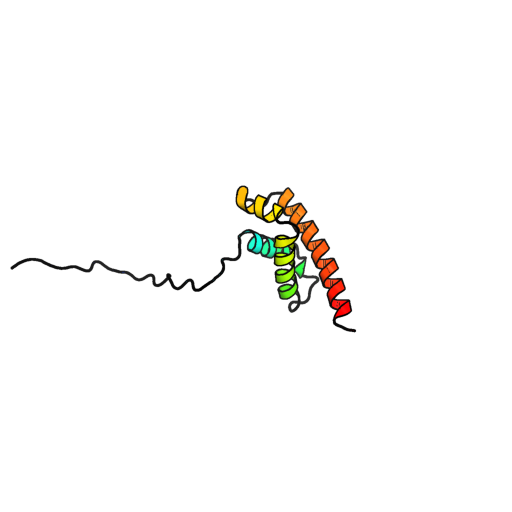 88.38 84 LEU A C 1
ATOM 648 O O . LEU A 1 84 ? -5.577 4.240 -0.159 1.00 88.38 84 LEU A O 1
ATOM 652 N N . LEU A 1 85 ? -5.999 2.203 0.701 1.00 87.19 85 LEU A N 1
ATOM 653 C CA . LEU A 1 85 ? -4.942 1.523 -0.039 1.00 87.19 85 LEU A CA 1
ATOM 654 C C . LEU A 1 85 ? -5.234 1.515 -1.543 1.00 87.19 85 LEU A C 1
ATOM 656 O O . LEU A 1 85 ? -4.336 1.770 -2.341 1.00 87.19 85 LEU A O 1
ATOM 660 N N . LYS A 1 86 ? -6.481 1.246 -1.937 1.00 88.38 86 LYS A N 1
ATOM 661 C CA . LYS A 1 86 ? -6.897 1.228 -3.342 1.00 88.38 86 LYS A CA 1
ATOM 662 C C . LYS A 1 86 ? -6.756 2.604 -3.989 1.00 88.38 86 LYS A C 1
ATOM 664 O O . LYS A 1 86 ? -6.183 2.690 -5.071 1.00 88.38 86 LYS A O 1
ATOM 669 N N . GLU A 1 87 ? -7.206 3.661 -3.315 1.00 89.88 87 GLU A N 1
ATOM 670 C CA . GLU A 1 87 ? -7.002 5.042 -3.771 1.00 89.88 87 GLU A CA 1
ATOM 671 C C . GLU A 1 87 ? -5.511 5.346 -3.956 1.00 89.88 87 GLU A C 1
ATOM 673 O O . GLU A 1 87 ? -5.099 5.792 -5.024 1.00 89.88 87 GLU A O 1
ATOM 678 N N . ALA A 1 88 ? -4.686 5.019 -2.956 1.00 89.44 88 ALA A N 1
ATOM 679 C CA . ALA A 1 88 ? -3.251 5.269 -3.014 1.00 89.44 88 ALA A CA 1
ATOM 680 C C . ALA A 1 88 ? -2.556 4.505 -4.151 1.00 89.44 88 ALA A C 1
ATOM 682 O O . ALA A 1 88 ? -1.650 5.042 -4.781 1.00 89.44 88 ALA A O 1
ATOM 683 N N . ILE A 1 89 ? -2.979 3.268 -4.436 1.00 88.56 89 ILE A N 1
ATOM 684 C CA . ILE A 1 89 ? -2.479 2.496 -5.580 1.00 88.56 89 ILE A CA 1
ATOM 685 C C . ILE A 1 89 ? -2.830 3.202 -6.890 1.00 88.56 89 ILE A C 1
ATOM 687 O O . ILE A 1 89 ? -1.960 3.320 -7.748 1.00 88.56 89 ILE A O 1
ATOM 691 N N . GLN A 1 90 ? -4.067 3.683 -7.054 1.00 88.25 90 GLN A N 1
ATOM 692 C CA . GLN A 1 90 ? -4.481 4.374 -8.279 1.00 88.25 90 GLN A CA 1
ATOM 693 C C . GLN A 1 90 ? -3.707 5.679 -8.491 1.00 88.25 90 GLN A C 1
ATOM 695 O O . GLN A 1 90 ? -3.162 5.886 -9.574 1.00 88.25 90 GLN A O 1
ATOM 700 N N . GLU A 1 91 ? -3.594 6.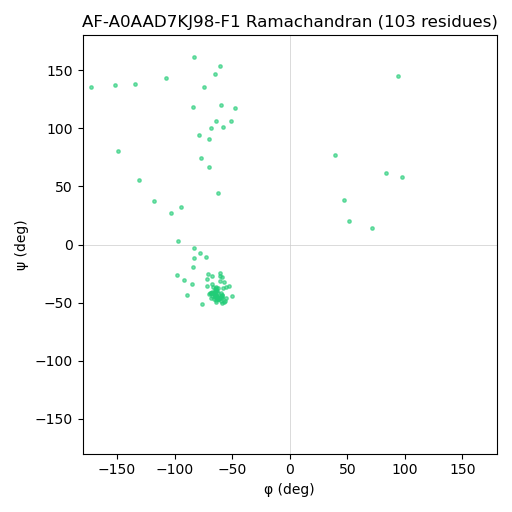514 -7.455 1.00 89.38 91 GLU A N 1
ATOM 701 C CA . GLU A 1 91 ? -2.818 7.758 -7.513 1.00 89.38 91 GLU A CA 1
ATOM 702 C C . GLU A 1 91 ? -1.339 7.490 -7.811 1.00 89.38 91 GLU A C 1
ATOM 704 O O . GLU A 1 91 ? -0.733 8.152 -8.655 1.00 89.38 91 GLU A O 1
ATOM 709 N N . GLN A 1 92 ? -0.747 6.499 -7.137 1.00 88.69 92 GLN A N 1
ATOM 710 C CA . GLN A 1 92 ? 0.650 6.147 -7.357 1.00 88.69 92 GLN A CA 1
ATOM 711 C C . GLN A 1 92 ? 0.874 5.582 -8.761 1.00 88.69 92 GLN A C 1
ATOM 713 O O . GLN A 1 92 ? 1.910 5.853 -9.360 1.00 88.69 92 GLN A O 1
ATOM 718 N N . MET A 1 93 ? -0.069 4.808 -9.298 1.00 85.25 93 MET A N 1
ATOM 719 C CA . MET A 1 93 ? 0.035 4.244 -10.644 1.00 85.25 93 MET A CA 1
ATOM 720 C C . MET A 1 93 ? -0.024 5.340 -11.708 1.00 85.25 93 MET A C 1
ATOM 722 O O . MET A 1 93 ? 0.793 5.335 -12.624 1.00 85.25 93 MET A O 1
ATOM 726 N N . GLU A 1 94 ? -0.907 6.327 -11.549 1.00 87.44 94 GLU A N 1
ATOM 727 C CA . GLU A 1 94 ? -0.944 7.504 -12.423 1.00 87.44 94 GLU A CA 1
ATOM 728 C C . GLU A 1 94 ? 0.366 8.306 -12.352 1.00 87.44 94 GLU A C 1
ATOM 730 O O . GLU A 1 94 ? 0.960 8.621 -13.384 1.00 87.44 94 GLU A O 1
ATOM 735 N N . ARG A 1 95 ? 0.883 8.560 -11.141 1.00 86.62 95 ARG A N 1
ATOM 736 C CA . ARG A 1 95 ? 2.182 9.231 -10.941 1.00 86.62 95 ARG A CA 1
ATOM 737 C C . ARG A 1 95 ? 3.338 8.475 -11.588 1.00 86.62 95 ARG A C 1
ATOM 739 O O . ARG A 1 95 ? 4.183 9.094 -12.229 1.00 86.62 95 ARG A O 1
ATOM 746 N N . PHE A 1 96 ? 3.357 7.154 -11.443 1.00 85.56 96 PHE A N 1
ATOM 747 C CA . PHE A 1 96 ? 4.406 6.304 -11.992 1.00 85.56 96 PHE A CA 1
ATOM 748 C C . PHE A 1 96 ? 4.416 6.343 -13.530 1.00 85.56 96 PHE A C 1
ATOM 750 O O . PHE A 1 96 ? 5.470 6.525 -14.138 1.00 85.56 96 PHE A O 1
ATOM 757 N N . LEU A 1 97 ? 3.236 6.281 -14.162 1.00 83.00 97 LEU A N 1
ATOM 758 C CA . LEU A 1 97 ? 3.087 6.415 -15.618 1.00 83.00 97 LEU A CA 1
ATOM 759 C C . LEU A 1 97 ? 3.512 7.803 -16.127 1.00 83.00 97 LEU A C 1
ATOM 761 O O . LEU A 1 97 ? 4.102 7.915 -17.203 1.00 83.00 97 LEU A O 1
ATOM 765 N N . LEU A 1 98 ? 3.242 8.860 -15.354 1.00 83.56 98 LEU A N 1
ATOM 766 C CA . LEU A 1 98 ? 3.690 10.217 -15.673 1.00 83.56 98 LEU A CA 1
ATOM 767 C C . LEU A 1 98 ? 5.215 10.362 -15.575 1.00 83.56 98 LEU A C 1
ATOM 769 O O . LEU A 1 98 ? 5.815 10.999 -16.440 1.00 83.56 98 LEU A O 1
ATOM 773 N N . GLN A 1 99 ? 5.856 9.765 -14.564 1.00 73.88 99 GLN A N 1
ATOM 774 C CA . GLN A 1 99 ? 7.315 9.817 -14.402 1.00 73.88 99 GLN A CA 1
ATOM 775 C C . GLN A 1 99 ? 8.060 9.107 -15.539 1.00 73.88 99 GLN A C 1
ATOM 777 O O . GLN A 1 99 ? 9.065 9.625 -16.023 1.00 73.88 99 GLN A O 1
ATOM 782 N N . GLU A 1 100 ? 7.546 7.978 -16.030 1.00 68.31 100 GLU A N 1
ATOM 783 C CA . GLU A 1 100 ? 8.131 7.286 -17.187 1.00 68.31 100 GLU A CA 1
ATOM 784 C C . GLU A 1 100 ? 8.154 8.128 -18.466 1.00 68.31 100 GLU A C 1
ATOM 786 O O . GLU A 1 100 ? 9.062 7.987 -19.288 1.00 68.31 100 GLU A O 1
ATOM 791 N N . HIS A 1 101 ? 7.174 9.016 -18.644 1.00 59.19 101 HIS A N 1
ATOM 792 C CA . HIS A 1 101 ? 7.130 9.905 -19.803 1.00 59.19 101 HIS A CA 1
ATOM 793 C C . HIS A 1 101 ? 8.217 10.989 -19.756 1.00 59.19 101 HIS A C 1
ATOM 795 O O . HIS A 1 101 ? 8.625 11.491 -20.800 1.00 59.19 101 HIS A O 1
ATOM 801 N N . VAL A 1 102 ? 8.696 11.341 -18.559 1.00 60.19 102 VAL A N 1
ATOM 802 C CA . VAL A 1 102 ? 9.698 12.397 -18.356 1.00 60.19 102 VAL A CA 1
ATOM 803 C C . VAL A 1 102 ? 11.122 11.869 -18.537 1.00 60.19 102 VAL A C 1
ATOM 805 O O . VAL A 1 102 ? 11.970 12.582 -19.057 1.00 60.19 102 VAL A O 1
ATOM 808 N N . GLU A 1 103 ? 11.395 10.617 -18.167 1.00 53.53 103 GLU A N 1
ATOM 809 C CA . GLU A 1 103 ? 12.757 10.055 -18.208 1.00 53.53 103 GLU A CA 1
ATOM 810 C C . GLU A 1 103 ? 13.217 9.649 -19.627 1.00 53.53 103 GLU A C 1
ATOM 812 O O . GLU A 1 103 ? 14.383 9.318 -19.836 1.00 53.53 103 GLU A O 1
ATOM 817 N N . LYS A 1 104 ? 12.321 9.703 -20.625 1.00 49.06 104 LYS A N 1
ATOM 818 C CA . LYS A 1 104 ? 12.620 9.411 -22.041 1.00 49.06 104 LYS A CA 1
ATOM 819 C C . LYS A 1 104 ? 12.897 10.648 -22.907 1.00 49.06 104 LYS A C 1
ATOM 821 O O . LYS A 1 104 ? 13.079 10.476 -24.113 1.00 49.06 104 LYS A O 1
ATOM 826 N N . ASN A 1 105 ? 12.919 11.853 -22.335 1.00 40.16 105 ASN A N 1
ATOM 827 C CA . ASN A 1 105 ? 13.009 13.106 -23.093 1.00 40.16 105 ASN A CA 1
ATOM 828 C C . ASN A 1 105 ? 14.312 13.878 -22.860 1.00 40.16 105 ASN A C 1
ATOM 830 O O . ASN A 1 105 ? 14.784 13.921 -21.704 1.00 40.16 105 ASN A O 1
#

Nearest PDB structures (foldseek):
  6voo-assembly1_C  TM=9.377E-01  e=4.589E-08  Spinacia oleracea
  7njs-assembly1_B  TM=8.889E-01  e=1.362E-03  Mycolicibacterium smegmatis MC2 155
  8g0d-assembly1_B  TM=8.951E-01  e=1.942E-03  Mycolicibacterium smegmatis MC2 155
  7njq-assembly1_C  TM=8.902E-01  e=1.726E-03  Mycolicibacterium smegmatis MC2 155
  7njs-assembly1_C  TM=8.909E-01  e=2.461E-03  Mycolicibacterium smegmatis MC2 155

Radius of gyration: 21.98 Å; Cα contacts (8 Å, |Δi|>4): 40; chains: 1; bounding box: 49×47×71 Å